Protein AF-A0A844GCR3-F1 (afdb_monomer_lite)

Radius of gyration: 18.28 Å; chains: 1; bounding box: 47×31×51 Å

Sequence (144 aa):
MPITYVEPFASNSKVLGLDILSSPILAAAVRRTEQSGQPEATGAIRLVQENRQQRGIVVYQAVFGRSNSALIEPNQLLGIVSSVFRMDDIPESALAHAERRDIDVCLMDKQGSTGSKRLSGPEGCAHEGWFGRHPHLTSSFQFA

InterPro domains:
  IPR006189 CHASE domain [PF03924] (1-113)
  IPR006189 CHASE domain [PS50839] (1-95)
  IPR006189 CHASE domain [SM01079] (1-122)
  IPR042240 CHASE domain superfamily [G3DSA:3.30.450.350] (1-139)

Foldseek 3Di:
DFDCDDPPCVLCVVRGGPDLCVDVQSVVQVVVQLVPQDKGKGFWDQDPSDPDRFTKIKIKGWDADDVPDPPGHGSHTPDIDMDIGRLAVVCCVVCVPPPDPPDWDWQFDPPDDVPRGTNYTDPPCPPPCNCVVDPDDDDDDDDD

Organism: NCBI:txid2675226

pLDDT: mean 84.33, std 11.2, range [46.97, 97.31]

Secondary structure (DSSP, 8-state):
-B----SSHHHHGGGTT-BGGGSHHHHHHHHHHHHHSS-EE-S-EE-TTSSS--EEEEEEEEEE--TT-SSS-TT-EEEEEEEEEETTHHHHHHHTT-S--S----EE-TTSPTTT-EEESSTTTTSTTSGGGS----------

Structure (mmCIF, N/CA/C/O backbone):
data_AF-A0A844GCR3-F1
#
_entry.id   AF-A0A844GCR3-F1
#
loop_
_atom_site.group_PDB
_atom_site.id
_atom_site.type_symbol
_atom_site.label_atom_id
_atom_site.label_alt_id
_atom_site.label_comp_id
_atom_site.label_asym_id
_atom_site.label_entity_id
_atom_site.label_seq_id
_atom_site.pdbx_PDB_ins_code
_atom_site.Cartn_x
_atom_site.Cartn_y
_atom_site.Cartn_z
_atom_site.occupancy
_atom_site.B_iso_or_equiv
_atom_site.auth_seq_id
_atom_site.auth_comp_id
_atom_site.auth_asym_id
_atom_site.auth_atom_id
_atom_site.pdbx_PDB_model_num
ATOM 1 N N . MET A 1 1 ? -4.800 -8.114 14.379 1.00 91.25 1 MET A N 1
ATOM 2 C CA . MET A 1 1 ? -5.882 -7.318 13.766 1.00 91.25 1 MET A CA 1
ATOM 3 C C . MET A 1 1 ? -6.280 -7.906 12.415 1.00 91.25 1 MET A C 1
ATOM 5 O O . MET A 1 1 ? -5.570 -7.696 11.433 1.00 91.25 1 MET A O 1
ATOM 9 N N . PRO A 1 2 ? -7.378 -8.678 12.365 1.00 95.44 2 PRO A N 1
ATOM 10 C CA . PRO A 1 2 ? -7.835 -9.328 11.142 1.00 95.44 2 PRO A CA 1
ATOM 11 C C . PRO A 1 2 ? -8.485 -8.339 10.170 1.00 95.44 2 PRO A C 1
ATOM 13 O O . PRO A 1 2 ? -9.152 -7.394 10.591 1.00 95.44 2 PRO A O 1
ATOM 16 N N . ILE A 1 3 ? -8.353 -8.600 8.870 1.00 95.19 3 ILE A N 1
ATOM 17 C CA . ILE A 1 3 ? -9.134 -7.901 7.845 1.00 95.19 3 ILE A CA 1
ATOM 18 C C . ILE A 1 3 ? -10.579 -8.410 7.898 1.00 95.19 3 ILE A C 1
ATOM 20 O O . ILE A 1 3 ? -10.835 -9.597 7.690 1.00 95.19 3 ILE A O 1
ATOM 24 N N . THR A 1 4 ? -11.521 -7.511 8.176 1.00 96.50 4 THR A N 1
ATOM 25 C CA . THR A 1 4 ? -12.954 -7.825 8.314 1.00 96.50 4 THR A CA 1
ATOM 26 C C . THR A 1 4 ? -13.793 -7.378 7.118 1.00 96.50 4 THR A C 1
ATOM 28 O O . THR A 1 4 ? -14.904 -7.867 6.937 1.00 96.50 4 THR A O 1
ATOM 31 N N . TYR A 1 5 ? -13.262 -6.481 6.287 1.00 96.56 5 TYR A N 1
ATOM 32 C CA . TYR A 1 5 ? -13.907 -5.962 5.086 1.00 96.56 5 TYR A CA 1
ATOM 33 C C . TYR A 1 5 ? -12.868 -5.775 3.980 1.00 96.56 5 TYR A C 1
ATOM 35 O O . TYR A 1 5 ? -11.722 -5.422 4.260 1.00 96.56 5 TYR A O 1
ATOM 43 N N . VAL A 1 6 ? -13.252 -6.028 2.728 1.00 95.56 6 VAL A N 1
ATOM 44 C CA . VAL A 1 6 ? -12.359 -5.883 1.576 1.00 95.56 6 VAL A CA 1
ATOM 45 C C . VAL A 1 6 ? -13.142 -5.593 0.300 1.00 95.56 6 VAL A C 1
ATOM 47 O O . VAL A 1 6 ? -14.180 -6.203 0.060 1.00 95.56 6 VAL A O 1
ATOM 50 N N . GLU A 1 7 ? -12.597 -4.713 -0.541 1.00 94.88 7 GLU A N 1
ATOM 51 C CA . GLU A 1 7 ? -13.112 -4.422 -1.880 1.00 94.88 7 GLU A CA 1
ATOM 52 C C . GLU A 1 7 ? -11.990 -4.434 -2.941 1.00 94.88 7 GLU A C 1
ATOM 54 O O . GLU A 1 7 ? -10.826 -4.197 -2.603 1.00 94.88 7 GLU A O 1
ATOM 59 N N . PRO A 1 8 ? -12.313 -4.702 -4.222 1.00 93.06 8 PRO A N 1
ATOM 60 C CA . PRO A 1 8 ? -13.527 -5.392 -4.651 1.00 93.06 8 PRO A CA 1
ATOM 61 C C . PRO A 1 8 ? -13.561 -6.824 -4.098 1.00 93.06 8 PRO A C 1
ATOM 63 O O . PRO A 1 8 ? -12.583 -7.573 -4.200 1.00 93.06 8 PRO A O 1
ATOM 66 N N . PHE A 1 9 ? -14.688 -7.220 -3.505 1.00 91.50 9 PHE A N 1
ATOM 67 C CA . PHE A 1 9 ? -14.788 -8.500 -2.789 1.00 91.50 9 PHE A CA 1
ATOM 68 C C . PHE A 1 9 ? -14.414 -9.719 -3.656 1.00 91.50 9 PHE A C 1
ATOM 70 O O . PHE A 1 9 ? -13.706 -10.621 -3.203 1.00 91.50 9 PHE A O 1
ATOM 77 N N . ALA A 1 10 ? -14.844 -9.735 -4.923 1.00 91.69 10 ALA A N 1
ATOM 78 C CA . ALA A 1 10 ? -14.687 -10.883 -5.818 1.00 91.69 10 ALA A CA 1
ATOM 79 C C . ALA A 1 10 ? -13.222 -11.301 -6.036 1.00 91.69 10 ALA A C 1
ATOM 81 O O . ALA A 1 10 ? -12.923 -12.496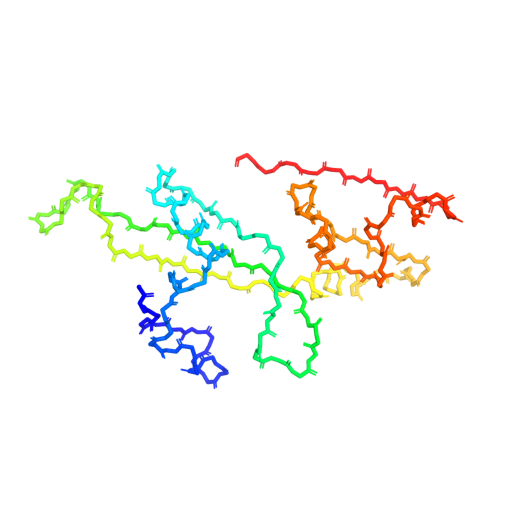 -6.027 1.00 91.69 10 ALA A O 1
ATOM 82 N N . SER A 1 11 ? -12.302 -10.344 -6.197 1.00 87.56 11 SER A N 1
ATOM 83 C CA . SER A 1 11 ? -10.878 -10.646 -6.402 1.00 87.56 11 SER A CA 1
ATOM 84 C C . SER A 1 11 ? -10.109 -10.795 -5.091 1.00 87.56 11 SER A C 1
ATOM 86 O O . SER A 1 11 ? -9.094 -11.490 -5.057 1.00 87.56 11 SER A O 1
ATOM 88 N N . ASN A 1 12 ? -10.594 -10.173 -4.010 1.00 89.31 12 ASN A N 1
ATOM 89 C CA . ASN A 1 12 ? -9.800 -9.972 -2.799 1.00 89.31 12 ASN A CA 1
ATOM 90 C C . ASN A 1 12 ? -10.295 -10.767 -1.581 1.00 89.31 12 ASN A C 1
ATOM 92 O O . ASN A 1 12 ? -9.628 -10.758 -0.552 1.00 89.31 12 ASN A O 1
ATOM 96 N N . SER A 1 13 ? -11.401 -11.510 -1.677 1.00 91.94 13 SER A N 1
ATOM 97 C CA . SER A 1 13 ? -12.007 -12.270 -0.562 1.00 91.94 13 SER A CA 1
ATOM 98 C C . SER A 1 13 ? -11.034 -13.152 0.239 1.00 91.94 13 SER A C 1
ATOM 100 O O . SER A 1 13 ? -11.221 -13.340 1.439 1.00 91.94 13 SER A O 1
ATOM 102 N N . LYS A 1 14 ? -9.952 -13.638 -0.384 1.00 89.88 14 LYS A N 1
ATOM 103 C CA . LYS A 1 14 ? -8.908 -14.456 0.261 1.00 89.88 14 LYS A CA 1
ATOM 104 C C . LYS A 1 14 ? -8.145 -13.750 1.388 1.00 89.88 14 LYS A C 1
ATOM 106 O O . LYS A 1 14 ? -7.460 -14.434 2.142 1.00 89.88 14 LYS A O 1
ATOM 111 N N . VAL A 1 15 ? -8.198 -12.419 1.488 1.00 89.88 15 VAL A N 1
ATOM 112 C CA . VAL A 1 15 ? -7.523 -11.690 2.580 1.00 89.88 15 VAL A CA 1
ATOM 113 C C . VAL A 1 15 ? -8.350 -11.632 3.862 1.00 89.88 15 VAL A C 1
ATOM 115 O O . VAL A 1 15 ? -7.824 -11.224 4.893 1.00 89.88 15 VAL A O 1
ATOM 118 N N . LEU A 1 16 ? -9.634 -12.001 3.827 1.00 94.06 16 LEU A N 1
ATOM 119 C CA . LEU A 1 16 ? -10.484 -11.931 5.013 1.00 94.06 16 LEU A CA 1
ATOM 120 C C . LEU A 1 16 ? -9.953 -12.836 6.127 1.00 94.06 16 LEU A C 1
ATOM 122 O O . LEU A 1 16 ? -9.548 -13.973 5.892 1.00 94.06 16 LEU A O 1
ATOM 126 N N . GLY A 1 17 ? -9.938 -12.306 7.348 1.00 93.69 17 GLY A N 1
ATOM 127 C CA . GLY A 1 17 ? -9.374 -12.980 8.516 1.00 93.69 17 GLY A CA 1
ATOM 128 C C . GLY A 1 17 ? -7.844 -12.960 8.592 1.00 93.69 17 GLY A C 1
ATOM 129 O O . GLY A 1 17 ? -7.304 -13.311 9.640 1.00 93.69 17 GLY A O 1
ATOM 130 N N . LEU A 1 18 ? -7.133 -12.510 7.549 1.00 91.88 18 LEU A N 1
ATOM 131 C CA . LEU A 1 18 ? -5.683 -12.332 7.612 1.00 91.88 18 LEU A CA 1
ATOM 132 C C . LEU A 1 18 ? -5.341 -11.263 8.650 1.00 91.88 18 LEU A C 1
ATOM 134 O O . LEU A 1 18 ? -5.825 -10.133 8.575 1.00 91.88 18 LEU A O 1
ATOM 138 N N . ASP A 1 19 ? -4.479 -11.613 9.602 1.00 94.12 19 ASP A N 1
ATOM 139 C CA . ASP A 1 19 ? -3.987 -10.670 10.598 1.00 94.12 19 ASP A CA 1
ATOM 140 C C . ASP A 1 19 ? -2.840 -9.823 10.031 1.00 94.12 19 ASP A C 1
ATOM 142 O O . ASP A 1 19 ? -1.729 -10.323 9.830 1.00 94.12 19 ASP A O 1
ATOM 146 N N . ILE A 1 20 ? -3.077 -8.524 9.826 1.00 92.94 20 ILE A N 1
ATOM 147 C CA . ILE A 1 20 ? -2.054 -7.613 9.291 1.00 92.94 20 ILE A CA 1
ATOM 148 C C . ILE A 1 20 ? -0.906 -7.344 10.273 1.00 92.94 20 ILE A C 1
ATOM 150 O O . ILE A 1 20 ? 0.185 -6.972 9.847 1.00 92.94 20 ILE A O 1
ATOM 154 N N . LEU A 1 21 ? -1.102 -7.576 11.573 1.00 95.25 21 LEU A N 1
ATOM 155 C CA . LEU A 1 21 ? -0.057 -7.415 12.587 1.00 95.25 21 LEU A CA 1
ATOM 156 C C . LEU A 1 21 ? 0.927 -8.592 12.615 1.00 95.25 21 LEU A C 1
ATOM 158 O O . LEU A 1 21 ? 1.999 -8.470 13.203 1.00 95.25 21 LEU A O 1
ATOM 162 N N . SER A 1 22 ? 0.599 -9.709 11.957 1.00 94.00 22 SER A N 1
ATOM 163 C CA . SER A 1 22 ? 1.504 -10.864 11.840 1.00 94.00 22 SER A CA 1
ATOM 164 C C . SER A 1 22 ? 2.727 -10.582 10.958 1.00 94.00 22 SER A C 1
ATOM 166 O O . SER A 1 22 ? 3.753 -11.249 11.075 1.00 94.00 22 SER A O 1
ATOM 168 N N . SER A 1 23 ? 2.637 -9.573 10.086 1.00 91.69 23 SER A N 1
ATOM 169 C CA . SER A 1 23 ? 3.720 -9.151 9.204 1.00 91.69 23 SER A CA 1
ATOM 170 C C . SER A 1 23 ? 4.461 -7.955 9.805 1.00 91.69 23 SER A C 1
ATOM 172 O O . SER A 1 23 ? 3.855 -6.891 9.956 1.00 91.69 23 SER A O 1
ATOM 174 N N . PRO A 1 24 ? 5.775 -8.052 10.092 1.00 92.62 24 PRO A N 1
ATOM 175 C CA . PRO A 1 24 ? 6.522 -6.963 10.723 1.00 92.62 24 PRO A CA 1
ATOM 176 C C . PRO A 1 24 ? 6.479 -5.640 9.946 1.00 92.62 24 PRO A C 1
ATOM 178 O O . PRO A 1 24 ? 6.384 -4.574 10.555 1.00 92.62 24 PRO A O 1
ATOM 181 N N . ILE A 1 25 ? 6.517 -5.701 8.609 1.00 90.44 25 ILE A N 1
ATOM 182 C CA . ILE A 1 25 ? 6.486 -4.510 7.747 1.00 90.44 25 ILE A CA 1
ATOM 183 C C . ILE A 1 25 ? 5.117 -3.821 7.761 1.00 90.44 25 ILE A C 1
ATOM 185 O O . ILE A 1 25 ? 5.056 -2.593 7.805 1.00 90.44 25 ILE A O 1
ATOM 189 N N . LEU A 1 26 ? 4.025 -4.593 7.786 1.00 93.38 26 LEU A N 1
ATOM 190 C CA . LEU A 1 26 ? 2.669 -4.046 7.873 1.00 93.38 26 LEU A CA 1
ATOM 191 C C . LEU A 1 26 ? 2.406 -3.504 9.283 1.00 93.38 26 LEU A C 1
ATOM 193 O O . LEU A 1 26 ? 1.964 -2.369 9.432 1.00 93.38 26 LEU A O 1
ATOM 197 N N . ALA A 1 27 ? 2.777 -4.267 10.316 1.00 95.81 27 ALA A N 1
ATOM 198 C CA . ALA A 1 27 ? 2.651 -3.864 11.712 1.00 95.81 27 ALA A CA 1
ATOM 199 C C . ALA A 1 27 ? 3.409 -2.562 12.018 1.00 95.81 27 ALA A C 1
ATOM 201 O O . ALA A 1 27 ? 2.947 -1.753 12.818 1.00 95.81 27 ALA A O 1
ATOM 202 N N . ALA A 1 28 ? 4.566 -2.335 11.386 1.00 94.75 28 ALA A N 1
ATOM 203 C CA . ALA A 1 28 ? 5.309 -1.088 11.540 1.00 94.75 28 ALA A CA 1
ATOM 204 C C . ALA A 1 28 ? 4.547 0.125 10.988 1.00 94.75 28 ALA A C 1
ATOM 206 O O . ALA A 1 28 ? 4.529 1.159 11.648 1.00 94.75 28 ALA A O 1
ATOM 207 N N . ALA A 1 29 ? 3.913 0.004 9.818 1.00 94.81 29 ALA A N 1
ATOM 208 C CA . ALA A 1 29 ? 3.096 1.079 9.252 1.00 94.81 29 ALA A CA 1
ATOM 209 C C . ALA A 1 29 ? 1.822 1.320 10.079 1.00 94.81 29 ALA A C 1
ATOM 211 O O . ALA A 1 29 ? 1.512 2.468 10.383 1.00 94.81 29 ALA A O 1
ATOM 212 N N . VAL A 1 30 ? 1.155 0.250 10.531 1.00 96.88 30 VAL A N 1
ATOM 213 C CA . VAL A 1 30 ? -0.013 0.338 11.426 1.00 96.88 30 VAL A CA 1
ATOM 214 C C . VAL A 1 30 ? 0.329 1.095 12.712 1.00 96.88 30 VAL A C 1
ATOM 216 O O . VAL A 1 30 ? -0.348 2.060 13.047 1.00 96.88 30 VAL A O 1
ATOM 219 N N . ARG A 1 31 ? 1.428 0.736 13.389 1.00 96.81 31 ARG A N 1
ATOM 220 C CA . ARG A 1 31 ? 1.852 1.446 14.608 1.00 96.81 31 ARG A CA 1
ATOM 221 C C . ARG A 1 31 ? 2.132 2.925 14.363 1.00 96.81 31 ARG A C 1
ATOM 223 O O . ARG A 1 31 ? 1.818 3.740 15.222 1.00 96.81 31 ARG A O 1
ATOM 230 N N . ARG A 1 32 ? 2.731 3.281 13.220 1.00 96.31 32 ARG A N 1
ATOM 231 C CA . ARG A 1 32 ? 2.980 4.691 12.899 1.00 96.31 32 ARG A CA 1
ATOM 232 C C . ARG A 1 32 ? 1.674 5.457 12.725 1.00 96.31 32 ARG A C 1
ATOM 234 O O . ARG A 1 32 ? 1.554 6.521 13.315 1.00 96.31 32 ARG A O 1
ATOM 241 N N . THR A 1 33 ? 0.686 4.904 12.014 1.00 96.81 33 THR A N 1
ATOM 242 C CA . THR A 1 33 ? -0.593 5.608 11.808 1.00 96.81 33 THR A CA 1
ATOM 243 C C . THR A 1 33 ? -1.415 5.679 13.093 1.00 96.81 33 THR A C 1
ATOM 245 O O . THR A 1 33 ? -2.055 6.691 13.354 1.00 96.81 33 THR A O 1
ATOM 248 N N . GLU A 1 34 ? -1.332 4.665 13.962 1.00 95.69 34 GLU A N 1
ATOM 249 C CA . GLU A 1 34 ? -1.932 4.714 15.302 1.00 95.69 34 GLU A CA 1
ATOM 250 C C . GLU A 1 34 ? -1.313 5.815 16.179 1.00 95.69 34 GLU A C 1
ATOM 252 O O . GLU A 1 34 ? -2.015 6.444 16.965 1.00 95.69 34 GLU A O 1
ATOM 257 N N . GLN A 1 35 ? -0.007 6.065 16.046 1.00 95.38 35 GLN A N 1
ATOM 258 C CA . GLN A 1 35 ? 0.699 7.098 16.811 1.00 95.38 35 GLN A CA 1
ATOM 259 C C . GLN A 1 35 ? 0.505 8.504 16.233 1.00 95.38 35 GLN A C 1
ATOM 261 O O . GLN A 1 35 ? 0.353 9.459 16.992 1.00 95.38 35 GLN A O 1
ATOM 266 N N . SER A 1 36 ? 0.549 8.645 14.906 1.00 94.25 36 SER A N 1
ATOM 267 C CA . SER A 1 36 ? 0.502 9.944 14.226 1.00 94.25 36 SER A CA 1
ATOM 268 C C . SER A 1 36 ? -0.919 10.413 13.912 1.00 94.25 36 SER A C 1
ATOM 270 O O . SER A 1 36 ? -1.152 11.609 13.745 1.00 94.25 36 SER A O 1
ATOM 272 N N . GLY A 1 37 ? -1.867 9.482 13.785 1.00 93.31 37 GLY A N 1
ATOM 273 C CA . GLY A 1 37 ? -3.198 9.739 13.241 1.00 93.31 37 GLY A CA 1
ATOM 274 C C . GLY A 1 37 ? -3.212 10.069 11.744 1.00 93.31 37 GLY A C 1
ATOM 275 O O . GLY A 1 37 ? -4.275 10.390 11.217 1.00 93.31 37 GLY A O 1
ATOM 276 N N . GLN A 1 38 ? -2.069 9.992 11.055 1.00 94.38 38 GLN A N 1
ATOM 277 C CA . GLN A 1 38 ? -1.919 10.320 9.633 1.00 94.38 38 GLN A CA 1
ATOM 278 C C . GLN A 1 38 ? -1.811 9.056 8.766 1.00 94.38 38 GLN A C 1
ATOM 280 O O . GLN A 1 38 ? -1.494 7.983 9.297 1.00 94.38 38 GLN A O 1
ATOM 285 N N . PRO A 1 39 ? -2.039 9.150 7.442 1.00 95.44 39 PRO A N 1
ATOM 286 C CA . PRO A 1 39 ? -1.807 8.035 6.536 1.00 95.44 39 PRO A CA 1
ATOM 287 C C . PRO A 1 39 ? -0.330 7.628 6.519 1.00 95.44 39 PRO A C 1
ATOM 289 O O . PRO A 1 39 ? 0.554 8.466 6.359 1.00 95.44 39 PRO A O 1
ATOM 292 N N . GLU A 1 40 ? -0.055 6.331 6.619 1.00 94.88 40 GLU A N 1
ATOM 293 C CA . GLU A 1 40 ? 1.303 5.784 6.651 1.00 94.88 40 GLU A CA 1
ATOM 294 C C . GLU A 1 40 ? 1.479 4.682 5.612 1.00 94.88 40 GLU A C 1
ATOM 296 O O . GLU A 1 40 ? 0.765 3.677 5.611 1.00 94.88 40 GLU A O 1
ATOM 301 N N . ALA A 1 41 ? 2.468 4.852 4.736 1.00 93.00 41 ALA A N 1
ATOM 302 C CA . ALA A 1 41 ? 2.832 3.853 3.742 1.00 93.00 41 ALA A CA 1
ATOM 303 C C . ALA A 1 41 ? 3.810 2.815 4.311 1.00 93.00 41 ALA A C 1
ATOM 305 O O . ALA A 1 41 ? 4.673 3.111 5.143 1.00 93.00 41 ALA A O 1
ATOM 306 N N . THR A 1 42 ? 3.720 1.580 3.828 1.00 92.25 42 THR A N 1
ATOM 307 C CA . THR A 1 42 ? 4.768 0.573 4.014 1.00 92.25 42 THR A CA 1
ATOM 308 C C . THR A 1 42 ? 5.958 0.852 3.094 1.00 92.25 42 THR A C 1
ATOM 310 O O . THR A 1 42 ? 5.824 1.522 2.073 1.00 92.25 42 THR A O 1
ATOM 313 N N . GLY A 1 43 ? 7.106 0.235 3.386 1.00 88.62 43 GLY A N 1
ATOM 314 C CA . GLY A 1 43 ? 8.116 0.013 2.346 1.00 88.62 43 GLY A CA 1
ATOM 315 C C . GLY A 1 43 ? 7.601 -0.946 1.262 1.00 88.62 43 GLY A C 1
ATOM 316 O O . GLY A 1 43 ? 6.493 -1.486 1.370 1.00 88.62 43 GLY A O 1
ATOM 317 N N . ALA A 1 44 ? 8.418 -1.197 0.236 1.00 88.88 44 ALA A N 1
ATOM 318 C CA . ALA A 1 44 ? 8.068 -2.125 -0.838 1.00 88.88 44 ALA A CA 1
ATOM 319 C C . ALA A 1 44 ? 7.762 -3.530 -0.292 1.00 88.88 44 ALA A C 1
ATOM 321 O O . ALA A 1 44 ? 8.600 -4.152 0.368 1.00 88.88 44 ALA A O 1
ATOM 322 N N . ILE A 1 45 ? 6.578 -4.047 -0.613 1.00 87.56 45 ILE A N 1
ATOM 323 C CA . ILE A 1 45 ? 6.165 -5.420 -0.326 1.00 87.56 45 ILE A CA 1
ATOM 324 C C . ILE A 1 45 ? 5.992 -6.207 -1.619 1.00 87.56 45 ILE A C 1
ATOM 326 O O . ILE A 1 45 ? 5.710 -5.657 -2.684 1.00 87.56 45 ILE A O 1
ATOM 330 N N . ARG A 1 46 ? 6.127 -7.529 -1.515 1.00 81.25 46 ARG A N 1
ATOM 331 C CA . ARG A 1 46 ? 5.733 -8.438 -2.587 1.00 81.25 46 ARG A CA 1
ATOM 332 C C . ARG A 1 46 ? 4.266 -8.806 -2.412 1.00 81.25 46 ARG A C 1
ATOM 334 O O . ARG A 1 46 ? 3.895 -9.351 -1.372 1.00 81.25 46 ARG A O 1
ATOM 341 N N . LEU A 1 47 ? 3.450 -8.542 -3.426 1.00 74.94 47 LEU A N 1
ATOM 342 C CA . LEU A 1 47 ? 2.044 -8.933 -3.416 1.00 74.94 47 LEU A CA 1
ATOM 343 C C . LEU A 1 47 ? 1.946 -10.427 -3.751 1.00 74.94 47 LEU A C 1
ATOM 345 O O . LEU A 1 47 ? 2.367 -10.869 -4.813 1.00 74.94 47 LEU A O 1
ATOM 349 N N . VAL A 1 48 ? 1.446 -11.229 -2.808 1.00 59.84 48 VAL A N 1
ATOM 350 C CA . VAL A 1 48 ? 1.425 -12.705 -2.916 1.00 59.84 48 VAL A CA 1
ATOM 351 C C . VAL A 1 48 ? 0.242 -13.208 -3.759 1.00 59.84 48 VAL A C 1
ATOM 353 O O . VAL A 1 48 ? 0.169 -14.386 -4.087 1.00 59.84 48 VAL A O 1
ATOM 356 N N . GLN A 1 49 ? -0.701 -12.325 -4.101 1.00 55.22 49 GLN A N 1
ATOM 357 C CA . GLN A 1 49 ? -1.984 -12.692 -4.707 1.00 55.22 49 GLN A CA 1
ATOM 358 C C . GLN A 1 49 ? -1.998 -12.653 -6.240 1.00 55.22 49 GLN A C 1
ATOM 360 O O . GLN A 1 49 ? -3.004 -13.031 -6.834 1.00 55.22 49 GLN A O 1
ATOM 365 N N . GLU A 1 50 ? -0.898 -12.259 -6.887 1.00 53.00 50 GLU A N 1
ATOM 366 C CA . GLU A 1 50 ? -0.842 -12.109 -8.342 1.00 53.00 50 GLU A CA 1
ATOM 367 C C . GLU A 1 50 ? 0.254 -12.962 -8.990 1.00 53.00 50 GLU A C 1
ATOM 369 O O . GLU A 1 50 ? 1.340 -13.151 -8.446 1.00 53.00 50 GLU A O 1
ATOM 374 N N . ASN A 1 51 ? -0.027 -13.467 -10.195 1.00 49.59 51 ASN A N 1
ATOM 375 C CA . ASN A 1 51 ? 0.851 -14.358 -10.969 1.00 49.59 51 ASN A CA 1
ATOM 376 C C . ASN A 1 51 ? 2.149 -13.686 -11.470 1.00 49.59 51 ASN A C 1
ATOM 378 O O . ASN A 1 51 ? 2.955 -14.323 -12.147 1.00 49.59 51 ASN A O 1
ATOM 382 N N . ARG A 1 52 ? 2.365 -12.404 -11.157 1.00 55.09 52 ARG A N 1
ATOM 383 C CA . ARG A 1 52 ? 3.587 -11.654 -11.463 1.00 55.09 52 ARG A CA 1
ATOM 384 C C . ARG A 1 52 ? 4.232 -11.191 -10.161 1.00 55.09 52 ARG A C 1
ATOM 386 O O . ARG A 1 52 ? 3.545 -10.865 -9.203 1.00 55.09 52 ARG A O 1
ATOM 393 N N . GLN A 1 53 ? 5.561 -11.128 -10.147 1.00 59.66 53 GLN A N 1
ATOM 394 C CA . GLN A 1 53 ? 6.379 -10.582 -9.055 1.00 59.66 53 GLN A CA 1
ATOM 395 C C . GLN A 1 53 ? 6.215 -9.051 -8.955 1.00 59.66 53 GLN A C 1
ATOM 397 O O . GLN A 1 53 ? 7.183 -8.307 -9.105 1.00 59.66 53 GLN A O 1
ATOM 402 N N . GLN A 1 54 ? 4.985 -8.576 -8.757 1.00 69.88 54 GLN A N 1
ATOM 403 C CA . GLN A 1 54 ? 4.679 -7.156 -8.662 1.00 69.88 54 GLN A CA 1
ATOM 404 C C . GLN A 1 54 ? 5.002 -6.632 -7.270 1.00 69.88 54 GLN A C 1
ATOM 406 O O . GLN A 1 54 ? 4.701 -7.254 -6.238 1.00 69.88 54 GLN A O 1
ATOM 411 N N . ARG A 1 55 ? 5.636 -5.462 -7.258 1.00 85.31 55 ARG A N 1
ATOM 412 C CA . ARG A 1 55 ? 5.919 -4.723 -6.033 1.00 85.31 55 ARG A CA 1
ATOM 413 C C . ARG A 1 55 ? 4.729 -3.836 -5.719 1.00 85.31 55 ARG A C 1
ATOM 415 O O . ARG A 1 55 ? 4.164 -3.183 -6.596 1.00 85.31 55 ARG A O 1
ATOM 422 N N . GLY A 1 56 ? 4.358 -3.818 -4.451 1.00 89.44 56 GLY A N 1
ATOM 423 C CA . GLY A 1 56 ? 3.296 -2.968 -3.952 1.00 89.44 56 GLY A CA 1
ATOM 424 C C . GLY A 1 56 ? 3.724 -2.191 -2.725 1.00 89.44 56 GLY A C 1
ATOM 425 O O . GLY A 1 56 ? 4.746 -2.486 -2.103 1.00 89.44 56 GLY A O 1
ATOM 426 N N . ILE A 1 57 ? 2.897 -1.224 -2.362 1.00 92.06 57 ILE A N 1
ATOM 427 C CA . ILE A 1 57 ? 2.885 -0.631 -1.027 1.00 92.06 57 ILE A CA 1
ATOM 428 C C . ILE A 1 57 ? 1.469 -0.722 -0.475 1.00 92.06 57 ILE A C 1
ATOM 430 O O . ILE A 1 57 ? 0.499 -0.810 -1.232 1.00 92.06 57 ILE A O 1
ATOM 434 N N . VAL A 1 58 ? 1.346 -0.681 0.845 1.00 93.38 58 VAL A N 1
ATOM 435 C CA . VAL A 1 58 ? 0.055 -0.509 1.509 1.00 93.38 58 VAL A CA 1
ATOM 436 C C . VAL A 1 58 ? 0.086 0.808 2.256 1.00 93.38 58 VAL A C 1
ATOM 438 O O . VAL A 1 58 ? 1.035 1.068 2.993 1.00 93.38 58 VAL A O 1
ATOM 441 N N . VAL A 1 59 ? -0.940 1.627 2.065 1.00 95.62 59 VAL A N 1
ATOM 442 C CA . VAL A 1 59 ? -1.167 2.826 2.874 1.00 95.62 59 VAL A CA 1
ATOM 443 C C . VAL A 1 59 ? -2.211 2.490 3.925 1.00 95.62 59 VAL A C 1
ATOM 445 O O . VAL A 1 59 ? -3.266 1.957 3.581 1.00 95.62 59 VAL A O 1
ATOM 448 N N . TYR A 1 60 ? -1.908 2.781 5.186 1.00 96.81 60 TYR A N 1
ATOM 449 C CA . TYR A 1 60 ? -2.787 2.570 6.331 1.00 96.81 60 TYR A CA 1
ATOM 450 C C . TYR A 1 60 ? -3.203 3.900 6.948 1.00 96.81 60 TYR A C 1
ATOM 452 O O . TYR A 1 60 ? -2.375 4.790 7.107 1.00 96.81 60 TYR A O 1
ATOM 460 N N . GLN A 1 61 ? -4.468 4.001 7.345 1.00 97.31 61 GLN A N 1
ATOM 461 C CA . GLN A 1 61 ? -5.006 5.122 8.109 1.00 97.31 61 GLN A CA 1
ATOM 462 C C . GLN A 1 61 ? -5.732 4.590 9.343 1.00 97.31 61 GLN A C 1
ATOM 464 O O . GLN A 1 61 ? -6.702 3.835 9.221 1.00 97.31 61 GLN A O 1
ATOM 469 N N . ALA A 1 62 ? -5.294 5.018 10.525 1.00 96.88 62 ALA A N 1
ATOM 470 C CA . ALA A 1 62 ? -6.006 4.777 11.767 1.00 96.88 62 ALA A CA 1
ATOM 471 C C . ALA A 1 62 ? -7.254 5.654 11.872 1.00 96.88 62 ALA A C 1
ATOM 473 O O . ALA A 1 62 ? -7.219 6.856 11.604 1.00 96.88 62 ALA A O 1
ATOM 474 N N . VAL A 1 63 ? -8.372 5.039 12.250 1.00 95.25 63 VAL A N 1
ATOM 475 C CA . VAL A 1 63 ? -9.659 5.714 12.421 1.00 95.25 63 VAL A CA 1
ATOM 476 C C . VAL A 1 63 ? -9.979 5.762 13.903 1.00 95.25 63 VAL A C 1
ATOM 478 O O . VAL A 1 63 ? -10.058 4.723 14.557 1.00 95.25 63 VAL A O 1
ATOM 481 N N . PHE A 1 64 ? -10.188 6.967 14.424 1.00 93.88 64 PHE A N 1
ATOM 482 C CA . PHE A 1 64 ? -10.441 7.202 15.841 1.00 93.88 64 PHE A CA 1
ATOM 483 C C . PHE A 1 64 ? -11.856 7.715 16.106 1.00 93.88 64 PHE A C 1
ATOM 485 O O . PHE A 1 64 ? -12.487 8.351 15.256 1.00 93.88 64 PHE A O 1
ATOM 492 N N . GLY A 1 65 ? -12.334 7.457 17.321 1.00 90.00 65 GLY A N 1
ATOM 493 C CA . GLY A 1 65 ? -13.561 8.013 17.866 1.00 90.00 65 GLY A CA 1
ATOM 494 C C . GLY A 1 65 ? -13.556 9.535 17.845 1.00 90.00 65 GLY A C 1
ATOM 495 O O . GLY A 1 65 ? -12.575 10.180 18.222 1.00 90.00 65 GLY A O 1
ATOM 496 N N . ARG A 1 66 ? -14.670 10.121 17.401 1.00 83.50 66 ARG A N 1
ATOM 497 C CA . ARG A 1 66 ? -14.858 11.574 17.406 1.00 83.50 66 ARG A CA 1
ATOM 498 C C . ARG A 1 66 ? -15.406 12.019 18.755 1.00 83.50 66 ARG A C 1
ATOM 500 O O . ARG A 1 66 ? -16.270 11.358 19.322 1.00 83.50 66 ARG A O 1
ATOM 507 N N . SER A 1 67 ? -14.974 13.195 19.207 1.00 72.69 67 SER A N 1
ATOM 508 C CA . SER A 1 67 ? -15.319 13.730 20.532 1.00 72.69 67 SER A CA 1
ATOM 509 C C . SER A 1 67 ? -16.817 13.959 20.780 1.00 72.69 67 SER A C 1
ATOM 511 O O . SER A 1 67 ? -17.218 14.165 21.918 1.00 72.69 67 SER A O 1
ATOM 513 N N . ASN A 1 68 ? -17.641 13.963 19.736 1.00 80.00 68 ASN A N 1
ATOM 514 C CA . ASN A 1 68 ? -19.084 14.181 19.792 1.00 80.00 68 ASN A CA 1
ATOM 515 C C . ASN A 1 68 ? -19.910 12.880 19.788 1.00 80.00 68 ASN A C 1
ATOM 517 O O . ASN A 1 68 ? -21.131 12.940 19.647 1.00 80.00 68 ASN A O 1
ATOM 521 N N . SER A 1 69 ? -19.276 11.713 19.921 1.00 74.38 69 SER A N 1
ATOM 522 C CA . SER A 1 69 ? -19.988 10.449 20.107 1.00 74.38 69 SER A CA 1
ATOM 523 C C . SER A 1 69 ? -20.302 10.223 21.585 1.00 74.38 69 SER A C 1
ATOM 525 O O . SER A 1 69 ? -19.406 10.246 22.417 1.00 74.38 69 SER A O 1
ATOM 527 N N . ALA A 1 70 ? -21.566 9.949 21.913 1.00 77.50 70 ALA A N 1
ATOM 528 C CA . ALA A 1 70 ? -21.969 9.599 23.279 1.00 77.50 70 ALA A CA 1
ATOM 529 C C . ALA A 1 70 ? -21.549 8.173 23.694 1.00 77.50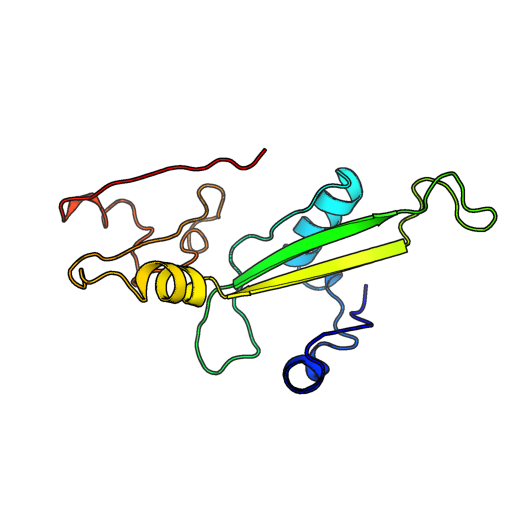 70 ALA A C 1
ATOM 531 O O . ALA A 1 70 ? -21.642 7.828 24.866 1.00 77.50 70 ALA A O 1
ATOM 532 N N . LEU A 1 71 ? -21.139 7.336 22.732 1.00 82.06 71 LEU A N 1
ATOM 533 C CA . LEU A 1 71 ? -20.848 5.909 22.935 1.00 82.06 71 LEU A CA 1
ATOM 534 C C . LEU A 1 71 ? -19.386 5.536 22.667 1.00 82.06 71 LEU A C 1
ATOM 536 O O . LEU A 1 71 ? -19.009 4.386 22.870 1.00 82.06 71 LEU A O 1
ATOM 540 N N . ILE A 1 72 ? -18.589 6.463 22.135 1.00 80.56 72 ILE A N 1
ATOM 541 C CA . ILE A 1 72 ? -17.215 6.200 21.706 1.00 80.56 72 ILE A CA 1
ATOM 542 C C . ILE A 1 72 ? -16.324 7.257 22.333 1.00 80.56 72 ILE A C 1
ATOM 544 O O . ILE A 1 72 ? -16.544 8.449 22.114 1.00 80.56 72 ILE A O 1
ATOM 548 N N . GLU A 1 73 ? -15.301 6.811 23.054 1.00 82.75 73 GLU A N 1
ATOM 549 C CA . GLU A 1 73 ? -14.356 7.722 23.684 1.00 82.75 73 GLU A CA 1
ATOM 550 C C . GLU A 1 73 ? -13.557 8.498 22.618 1.00 82.75 73 GLU A C 1
ATOM 552 O O . GLU A 1 73 ? -13.145 7.926 21.595 1.00 82.75 73 GLU A O 1
ATOM 557 N N . PRO A 1 74 ? -13.302 9.802 22.827 1.00 81.25 74 PRO A N 1
ATOM 558 C CA . PRO A 1 74 ? -12.392 10.555 21.976 1.00 81.25 74 PRO A CA 1
ATOM 559 C C . PRO A 1 74 ? -11.030 9.850 21.905 1.00 81.25 74 PRO A C 1
ATOM 561 O O . PRO A 1 74 ? -10.508 9.394 22.920 1.00 81.25 74 PRO A O 1
ATOM 564 N N . ASN A 1 75 ? -10.440 9.769 20.710 1.00 85.38 75 ASN A N 1
ATOM 565 C CA . ASN A 1 75 ? -9.154 9.097 20.459 1.00 85.38 75 ASN A CA 1
ATOM 566 C C . ASN A 1 75 ? -9.147 7.572 20.693 1.00 85.38 75 ASN A C 1
ATOM 568 O O . ASN A 1 75 ? -8.086 6.951 20.637 1.00 85.38 75 ASN A O 1
ATOM 572 N N . GLN A 1 76 ? -10.303 6.934 20.900 1.00 91.19 76 GLN A N 1
ATOM 573 C CA . GLN A 1 76 ? -10.394 5.475 20.869 1.00 91.19 76 GLN A CA 1
ATOM 574 C C . GLN A 1 76 ? -10.160 4.967 19.444 1.00 91.19 76 GLN A C 1
ATOM 576 O O . GLN A 1 76 ? -10.856 5.389 18.521 1.00 91.19 76 GLN A O 1
ATOM 581 N N . LEU A 1 77 ? -9.214 4.045 19.251 1.00 93.38 77 LEU A N 1
ATOM 582 C CA . LEU A 1 77 ? -9.007 3.394 17.956 1.00 93.38 77 LEU A CA 1
ATOM 583 C C . LEU A 1 77 ? -10.235 2.545 17.595 1.00 93.38 77 LEU A C 1
ATOM 585 O O . LEU A 1 77 ? -10.582 1.609 18.315 1.00 93.38 77 LEU A O 1
ATOM 589 N N . LEU A 1 78 ? -10.879 2.865 16.474 1.00 94.06 78 LEU A N 1
ATOM 590 C CA . LEU A 1 78 ? -12.031 2.127 15.940 1.00 94.06 78 LEU A CA 1
ATOM 591 C C . LEU A 1 78 ? -11.610 1.039 14.960 1.00 94.06 78 LEU A C 1
ATOM 593 O O . LEU A 1 78 ? -12.287 0.023 14.824 1.00 94.06 78 LEU A O 1
A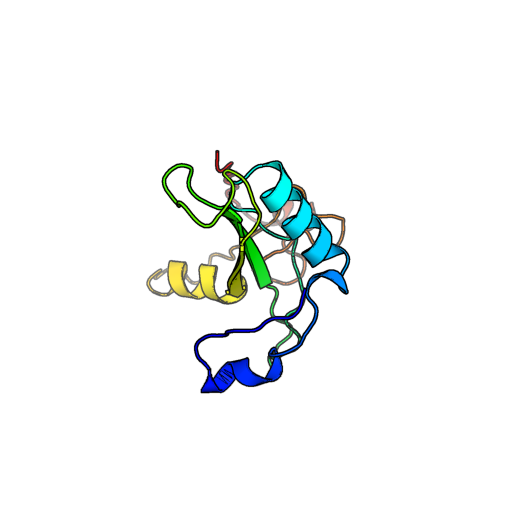TOM 597 N N . GLY A 1 79 ? -10.498 1.260 14.268 1.00 95.06 79 GLY A N 1
ATOM 598 C CA . GLY A 1 79 ? -9.952 0.325 13.303 1.00 95.06 79 GLY A CA 1
ATOM 599 C C . GLY A 1 79 ? -8.976 1.004 12.358 1.00 95.06 79 GLY A C 1
ATOM 600 O O . GLY A 1 79 ? -8.633 2.176 12.519 1.00 95.06 79 GLY A O 1
ATOM 601 N N . ILE A 1 80 ? -8.553 0.248 11.352 1.00 96.81 80 ILE A N 1
ATOM 602 C CA . ILE A 1 80 ? -7.634 0.704 10.316 1.00 96.81 80 ILE A CA 1
ATOM 603 C C . ILE A 1 80 ? -8.301 0.544 8.953 1.00 96.81 80 ILE A C 1
ATOM 605 O O . ILE A 1 80 ? -8.863 -0.509 8.649 1.00 96.81 80 ILE A O 1
ATOM 609 N N . VAL A 1 81 ? -8.181 1.571 8.118 1.00 96.81 81 VAL A N 1
ATOM 610 C CA . VAL A 1 81 ? -8.492 1.504 6.686 1.00 96.81 81 VAL A CA 1
ATOM 611 C C . VAL A 1 81 ? -7.185 1.357 5.920 1.00 96.81 81 VAL A C 1
ATOM 613 O O . VAL A 1 81 ? -6.174 1.953 6.296 1.00 96.81 81 VAL A O 1
ATOM 616 N N . SER A 1 82 ? -7.185 0.556 4.856 1.00 95.25 82 SER A N 1
ATOM 617 C CA . SER A 1 82 ? -6.001 0.359 4.029 1.00 95.25 82 SER A CA 1
ATOM 618 C C . SER A 1 82 ? -6.300 0.415 2.538 1.00 95.25 82 SER A C 1
ATOM 620 O O . SER A 1 82 ? -7.424 0.191 2.089 1.00 95.25 82 SER A O 1
ATOM 622 N N . SER A 1 83 ? -5.276 0.735 1.754 1.00 93.50 83 SER A N 1
ATOM 623 C CA . SER A 1 83 ? -5.310 0.652 0.294 1.00 93.50 83 SER A CA 1
ATOM 624 C C . SER A 1 83 ? -3.991 0.099 -0.221 1.00 93.50 83 SER A C 1
ATOM 626 O O . SER A 1 83 ? -2.917 0.529 0.205 1.00 93.50 83 SER A O 1
ATOM 628 N N . VAL A 1 84 ? -4.081 -0.883 -1.117 1.00 91.19 84 VAL A N 1
ATOM 629 C CA . VAL A 1 84 ? -2.925 -1.535 -1.736 1.00 91.19 84 VAL A CA 1
ATOM 630 C C . VAL A 1 84 ? -2.675 -0.892 -3.090 1.00 91.19 84 VAL A C 1
ATOM 632 O O . VAL A 1 84 ? -3.564 -0.863 -3.938 1.00 91.19 84 VAL A O 1
ATOM 635 N N . PHE A 1 85 ? -1.456 -0.409 -3.303 1.00 89.56 85 PHE A N 1
ATOM 636 C CA . PHE A 1 85 ? -1.037 0.186 -4.564 1.00 89.56 85 PHE A CA 1
ATOM 637 C C . PHE A 1 85 ? -0.065 -0.747 -5.266 1.00 89.56 85 PHE A C 1
ATOM 639 O O . PHE A 1 85 ? 0.974 -1.115 -4.712 1.00 89.56 85 PHE A O 1
ATOM 646 N N . ARG A 1 86 ? -0.404 -1.115 -6.499 1.00 88.50 86 ARG A N 1
ATOM 647 C CA . ARG A 1 86 ? 0.481 -1.834 -7.410 1.00 88.50 86 ARG A CA 1
ATOM 648 C C . ARG A 1 86 ? 1.400 -0.823 -8.064 1.00 88.50 86 ARG A C 1
ATOM 650 O O . ARG A 1 86 ? 0.985 -0.053 -8.925 1.00 88.50 86 ARG A O 1
ATOM 657 N N . MET A 1 87 ? 2.650 -0.800 -7.625 1.00 88.62 87 MET A N 1
ATOM 658 C CA . MET A 1 87 ? 3.567 0.260 -8.029 1.00 88.62 87 MET A CA 1
ATOM 659 C C . MET A 1 87 ? 3.936 0.166 -9.509 1.00 88.62 87 MET A C 1
ATOM 661 O O . MET A 1 87 ? 4.224 1.194 -10.111 1.00 88.62 87 MET A O 1
ATOM 665 N N . ASP A 1 88 ? 3.861 -1.029 -10.099 1.00 83.56 88 ASP A N 1
ATOM 666 C CA . ASP A 1 88 ? 4.098 -1.246 -11.529 1.00 83.56 88 ASP A CA 1
ATOM 667 C C . ASP A 1 88 ? 3.007 -0.671 -12.440 1.00 83.56 88 ASP A C 1
ATOM 669 O O . ASP A 1 88 ? 3.298 -0.323 -13.581 1.00 83.56 88 ASP A O 1
ATOM 673 N N . ASP A 1 89 ? 1.795 -0.454 -11.924 1.00 83.94 89 ASP A N 1
ATOM 674 C CA . ASP A 1 89 ? 0.702 0.137 -12.702 1.00 83.94 89 ASP A CA 1
ATOM 675 C C . ASP A 1 89 ? 0.821 1.674 -12.790 1.00 83.94 89 ASP A C 1
ATOM 677 O O . ASP A 1 89 ? 0.203 2.315 -13.643 1.00 83.94 89 ASP A O 1
ATOM 681 N N . ILE A 1 90 ? 1.605 2.303 -11.904 1.00 79.75 90 ILE A N 1
ATOM 682 C CA . ILE A 1 90 ? 1.712 3.769 -11.833 1.00 79.75 90 ILE A CA 1
ATOM 683 C C . ILE A 1 90 ? 2.482 4.333 -13.034 1.00 79.75 90 ILE A C 1
ATOM 685 O O . ILE A 1 90 ? 1.932 5.199 -13.714 1.00 79.75 90 ILE A O 1
ATOM 689 N N . PRO A 1 91 ? 3.709 3.875 -13.361 1.00 76.25 91 PRO A N 1
ATOM 690 C CA . PRO A 1 91 ? 4.376 4.323 -14.577 1.00 76.25 91 PRO A CA 1
ATOM 691 C C . PRO A 1 91 ? 3.587 3.932 -15.824 1.00 76.25 91 PRO A C 1
ATOM 693 O O . PRO A 1 91 ? 3.498 4.735 -16.744 1.00 76.25 91 PRO A O 1
ATOM 696 N N . GLU A 1 92 ? 2.983 2.737 -15.843 1.00 73.94 92 GLU A N 1
ATOM 697 C CA . GLU A 1 92 ? 2.181 2.279 -16.980 1.00 73.94 92 GLU A CA 1
ATOM 698 C C . GLU A 1 92 ? 1.017 3.236 -17.253 1.00 73.94 92 GLU A C 1
ATOM 700 O O . GLU A 1 92 ? 0.847 3.673 -18.384 1.00 73.94 92 GLU A O 1
ATOM 705 N N . SER A 1 93 ? 0.271 3.644 -16.224 1.00 72.81 93 SER A N 1
ATOM 706 C CA . SER A 1 93 ? -0.839 4.594 -16.374 1.00 72.81 93 SER A CA 1
ATOM 707 C C . SER A 1 93 ? -0.380 6.027 -16.667 1.00 72.81 93 SER A C 1
ATOM 709 O O . SER A 1 93 ? -0.951 6.683 -17.540 1.00 72.81 93 SER A O 1
ATOM 711 N N . ALA A 1 94 ? 0.666 6.513 -15.992 1.00 74.12 94 ALA A N 1
ATOM 712 C CA . ALA A 1 94 ? 1.189 7.867 -16.186 1.00 74.12 94 ALA A CA 1
ATOM 713 C C . ALA A 1 94 ? 1.828 8.064 -17.572 1.00 74.12 94 ALA A C 1
ATOM 715 O O . ALA A 1 94 ? 1.767 9.157 -18.135 1.00 74.12 94 ALA A O 1
ATOM 716 N N . LEU A 1 95 ? 2.424 7.006 -18.128 1.00 73.38 95 LEU A N 1
ATOM 717 C CA . LEU A 1 95 ? 3.113 7.016 -19.419 1.00 73.38 95 LEU A CA 1
ATOM 718 C C . LEU A 1 95 ? 2.294 6.356 -20.533 1.00 73.38 95 LEU A C 1
ATOM 720 O O . LEU A 1 95 ? 2.749 6.344 -21.673 1.00 73.38 95 LEU A O 1
ATOM 724 N N . ALA A 1 96 ? 1.086 5.852 -20.252 1.00 67.00 96 ALA A N 1
ATOM 725 C CA . ALA A 1 96 ? 0.223 5.198 -21.245 1.00 67.00 96 ALA A CA 1
ATOM 726 C C . ALA A 1 96 ? -0.011 6.065 -22.494 1.00 67.00 96 ALA A C 1
ATOM 728 O O . ALA A 1 96 ? -0.166 5.541 -23.595 1.00 67.00 96 ALA A O 1
ATOM 729 N N . HIS A 1 97 ? -0.012 7.389 -22.314 1.00 67.19 97 HIS A N 1
ATOM 730 C CA . HIS A 1 97 ? -0.219 8.386 -23.366 1.00 67.19 97 HIS A CA 1
ATOM 731 C C . HIS A 1 97 ? 1.076 9.084 -23.803 1.00 67.19 97 HIS A C 1
ATOM 733 O O . HIS A 1 97 ? 1.037 9.98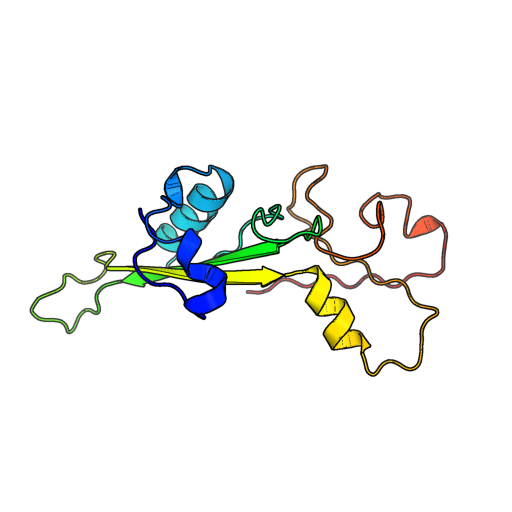1 -24.642 1.00 67.19 97 HIS A O 1
ATOM 739 N N . ALA A 1 98 ? 2.226 8.714 -23.233 1.00 67.31 98 ALA A N 1
ATOM 740 C CA . ALA A 1 98 ? 3.502 9.260 -23.657 1.00 67.31 98 ALA A CA 1
ATOM 741 C C . ALA A 1 98 ? 3.894 8.637 -25.006 1.00 67.31 98 ALA A C 1
ATOM 743 O O . ALA A 1 98 ? 4.035 7.422 -25.134 1.00 67.31 98 ALA A O 1
ATOM 744 N N . GLU A 1 99 ? 4.108 9.474 -26.021 1.00 63.53 99 GLU A N 1
ATOM 745 C CA . GLU A 1 99 ? 4.583 9.018 -27.339 1.00 63.53 99 GLU A CA 1
ATOM 746 C C . GLU A 1 99 ? 6.032 8.491 -27.289 1.00 63.53 99 GLU A C 1
ATOM 748 O O . GLU A 1 99 ? 6.466 7.721 -28.146 1.00 63.53 99 GLU A O 1
ATOM 753 N N . ARG A 1 100 ? 6.780 8.882 -26.252 1.00 68.06 100 ARG A N 1
ATOM 754 C CA . ARG A 1 100 ? 8.179 8.518 -26.000 1.00 68.06 100 ARG A CA 1
ATOM 755 C C . ARG A 1 100 ? 8.270 7.131 -25.353 1.00 68.06 100 ARG A C 1
ATOM 757 O O . ARG A 1 100 ? 7.991 6.979 -24.168 1.00 68.06 100 ARG A O 1
ATOM 764 N N . ARG A 1 101 ? 8.706 6.124 -26.119 1.00 72.00 101 ARG A N 1
ATOM 765 C CA . ARG A 1 101 ? 9.023 4.761 -25.623 1.00 72.00 101 ARG A CA 1
ATOM 766 C C . ARG A 1 101 ? 10.513 4.533 -25.346 1.00 72.00 101 ARG A C 1
ATOM 768 O O . ARG A 1 101 ? 10.920 3.428 -25.017 1.00 72.00 101 ARG A O 1
ATOM 775 N N . ASP A 1 102 ? 11.318 5.569 -25.517 1.00 79.25 102 ASP A N 1
ATOM 776 C CA . ASP A 1 102 ? 12.771 5.605 -25.337 1.00 79.25 102 ASP A CA 1
ATOM 777 C C . ASP A 1 102 ? 13.188 6.068 -23.928 1.00 79.25 102 ASP A C 1
ATOM 779 O O . ASP A 1 102 ? 14.364 6.330 -23.687 1.00 79.25 102 ASP A O 1
ATOM 783 N N . ILE A 1 103 ? 12.229 6.213 -23.006 1.00 79.00 103 ILE A N 1
ATOM 784 C CA . ILE A 1 103 ? 12.471 6.637 -21.626 1.00 79.00 103 ILE A CA 1
ATOM 785 C C . ILE A 1 103 ? 12.131 5.486 -20.686 1.00 79.00 103 ILE A C 1
ATOM 787 O O . ILE A 1 103 ? 10.967 5.114 -20.542 1.00 79.00 103 ILE A O 1
ATOM 791 N N . ASP A 1 104 ? 13.142 4.994 -19.979 1.00 82.44 104 ASP A N 1
ATOM 792 C CA . ASP A 1 104 ? 12.935 4.139 -18.819 1.00 82.44 104 ASP A CA 1
ATOM 793 C C . ASP A 1 104 ? 12.637 4.990 -17.580 1.00 82.44 104 ASP A C 1
ATOM 795 O O . ASP A 1 104 ? 13.344 5.955 -17.278 1.00 82.44 104 ASP A O 1
ATOM 799 N N . VAL A 1 105 ? 11.614 4.601 -16.817 1.00 85.25 105 VAL A N 1
ATOM 800 C CA . VAL A 1 105 ? 11.246 5.261 -15.558 1.00 85.25 105 VAL A CA 1
ATOM 801 C C . VAL A 1 105 ? 11.481 4.320 -14.386 1.00 85.25 105 VAL A C 1
ATOM 803 O O . VAL A 1 105 ? 11.037 3.174 -14.391 1.00 85.25 105 VAL A O 1
ATOM 806 N N . CYS A 1 106 ? 12.168 4.824 -13.362 1.00 87.31 106 CYS A N 1
ATOM 807 C CA . CYS A 1 106 ? 12.424 4.114 -12.116 1.00 87.31 106 CYS A CA 1
ATOM 808 C C . CYS A 1 106 ? 11.798 4.872 -10.948 1.00 87.31 106 CYS A C 1
ATOM 810 O O . CYS A 1 106 ? 12.164 6.017 -10.678 1.00 87.31 106 CYS A O 1
ATOM 812 N N . LEU A 1 107 ? 10.883 4.222 -10.229 1.00 88.62 107 LEU A N 1
ATOM 813 C CA . LEU A 1 107 ? 10.294 4.772 -9.011 1.00 88.62 107 LEU A CA 1
ATOM 814 C C . LEU A 1 107 ? 10.939 4.110 -7.797 1.00 88.62 107 LEU A C 1
ATOM 816 O O . LEU A 1 107 ? 11.030 2.881 -7.732 1.00 88.62 107 LEU A O 1
ATOM 820 N N . MET A 1 108 ? 11.382 4.915 -6.831 1.00 89.19 108 MET A N 1
ATOM 821 C CA . MET A 1 108 ? 12.148 4.433 -5.685 1.00 89.19 108 MET A CA 1
ATOM 822 C C . MET A 1 108 ? 11.704 5.053 -4.365 1.00 89.19 108 MET A C 1
ATOM 824 O O . MET A 1 108 ? 11.466 6.255 -4.279 1.00 89.19 108 MET A O 1
ATOM 828 N N . ASP A 1 109 ? 11.707 4.233 -3.321 1.00 89.06 109 ASP A N 1
ATOM 829 C CA . ASP A 1 109 ? 11.681 4.672 -1.935 1.00 89.06 109 ASP A CA 1
ATOM 830 C C . ASP A 1 109 ? 13.111 5.007 -1.480 1.00 89.06 109 ASP A C 1
ATOM 832 O O . ASP A 1 109 ? 13.972 4.129 -1.350 1.00 89.06 109 ASP A O 1
ATOM 836 N N . LYS A 1 110 ? 13.372 6.294 -1.226 1.00 86.31 110 LYS A N 1
ATOM 837 C CA . LYS A 1 110 ? 14.681 6.775 -0.751 1.00 86.31 110 LYS A CA 1
ATOM 838 C C . LYS A 1 110 ? 14.999 6.309 0.673 1.00 86.31 110 LYS A C 1
ATOM 840 O O . LYS A 1 110 ? 16.178 6.236 1.017 1.00 86.31 110 LYS A O 1
ATOM 845 N N . GLN A 1 111 ? 13.976 6.000 1.469 1.00 84.25 111 GLN A N 1
ATOM 846 C CA . GLN A 1 111 ? 14.093 5.520 2.849 1.00 84.25 111 GLN A CA 1
ATOM 847 C C . GLN A 1 111 ? 14.089 3.984 2.932 1.00 84.25 111 GLN A C 1
ATOM 849 O O . GLN A 1 111 ? 14.358 3.422 3.993 1.00 84.25 111 GLN A O 1
ATOM 854 N N . GLY A 1 112 ? 13.828 3.300 1.814 1.00 80.12 112 GLY A N 1
ATOM 855 C CA . GLY A 1 112 ? 13.811 1.846 1.736 1.00 80.12 112 GLY A CA 1
ATOM 856 C C . GLY A 1 112 ? 15.169 1.216 2.061 1.00 80.12 112 GLY A C 1
ATOM 857 O O . GLY A 1 112 ? 16.232 1.762 1.745 1.00 80.12 112 GLY A O 1
ATOM 858 N N . SER A 1 113 ? 15.141 0.024 2.658 1.00 76.06 113 SER A N 1
ATOM 859 C CA . SER A 1 113 ? 16.348 -0.761 2.907 1.00 76.06 113 SER A CA 1
ATOM 860 C C . SER A 1 113 ? 16.952 -1.293 1.601 1.00 76.06 113 SER A C 1
ATOM 862 O O . SER A 1 113 ? 16.317 -1.339 0.540 1.00 76.06 113 SER A O 1
ATOM 864 N N . THR A 1 114 ? 18.225 -1.681 1.655 1.00 67.75 114 THR A N 1
ATOM 865 C CA . THR A 1 114 ? 18.941 -2.254 0.509 1.00 67.75 114 THR A CA 1
ATOM 866 C C . THR A 1 114 ? 18.178 -3.467 -0.037 1.00 67.75 114 THR A C 1
ATOM 868 O O . THR A 1 114 ? 17.951 -4.436 0.678 1.00 67.75 114 THR A O 1
ATOM 871 N N . GLY A 1 115 ? 17.753 -3.397 -1.304 1.00 70.00 1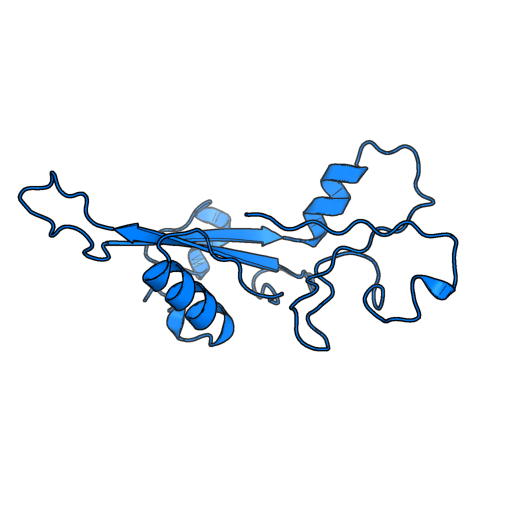15 GLY A N 1
ATOM 872 C CA . GLY A 1 115 ? 16.934 -4.423 -1.972 1.00 70.00 115 GLY A CA 1
ATOM 873 C C . GLY A 1 115 ? 15.439 -4.089 -2.089 1.00 70.00 115 GLY A C 1
ATOM 874 O O . GLY A 1 115 ? 14.797 -4.530 -3.046 1.00 70.00 115 GLY A O 1
ATOM 875 N N . SER A 1 116 ? 14.896 -3.236 -1.211 1.00 73.75 116 SER A N 1
ATOM 876 C CA . SER A 1 116 ? 13.489 -2.798 -1.246 1.00 73.75 116 SER A CA 1
ATOM 877 C C . SER A 1 116 ? 13.299 -1.364 -1.755 1.00 73.75 116 SER A C 1
ATOM 879 O O . SER A 1 116 ? 12.172 -0.882 -1.793 1.00 73.75 116 SER A O 1
ATOM 881 N N . LYS A 1 117 ? 14.377 -0.676 -2.158 1.00 87.00 117 LYS A N 1
ATOM 882 C CA . LYS A 1 117 ? 14.308 0.704 -2.670 1.00 87.00 117 LYS A CA 1
ATOM 883 C C . LYS A 1 117 ? 13.514 0.835 -3.964 1.00 87.00 117 LYS A C 1
ATOM 885 O O . LYS A 1 117 ? 12.802 1.811 -4.129 1.00 87.00 117 LYS A O 1
ATOM 890 N N . ARG A 1 118 ? 13.620 -0.114 -4.900 1.00 88.75 118 ARG A N 1
ATOM 891 C CA . ARG A 1 118 ? 12.854 -0.048 -6.157 1.00 88.75 118 ARG A CA 1
ATOM 892 C C . ARG A 1 118 ? 11.381 -0.349 -5.882 1.00 88.75 118 ARG A C 1
ATOM 894 O O . ARG A 1 118 ? 11.067 -1.446 -5.423 1.00 88.75 118 ARG A O 1
ATOM 901 N N . LEU A 1 119 ? 10.509 0.593 -6.221 1.00 89.38 119 LEU A N 1
ATOM 902 C CA . LEU A 1 119 ? 9.055 0.442 -6.205 1.00 89.38 119 LEU A CA 1
ATOM 903 C C . LEU A 1 119 ? 8.543 0.008 -7.580 1.00 89.38 119 LEU A C 1
ATOM 905 O O . LEU A 1 119 ? 7.728 -0.898 -7.642 1.00 89.38 119 LEU A O 1
ATOM 909 N N . SER A 1 120 ? 9.069 0.587 -8.662 1.00 88.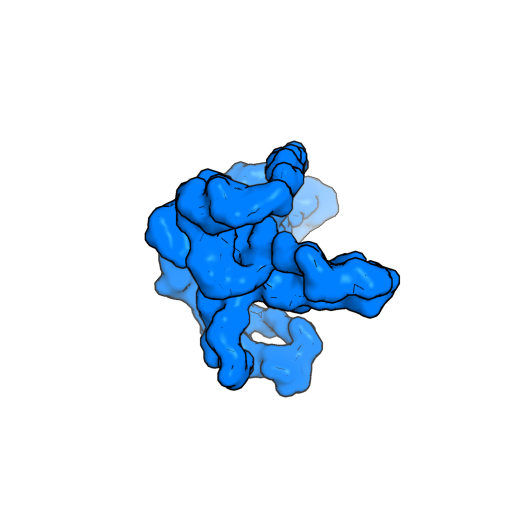81 120 SER A N 1
ATOM 910 C CA . SER A 1 120 ? 8.752 0.189 -10.040 1.00 88.81 120 SER A CA 1
ATOM 911 C C . SER A 1 120 ? 9.884 0.540 -11.016 1.00 88.81 120 SER A C 1
ATOM 913 O O . SER A 1 120 ? 10.847 1.208 -10.631 1.00 88.81 120 SER A O 1
ATOM 915 N N . GLY A 1 121 ? 9.776 0.082 -12.263 1.00 86.19 121 GLY A N 1
ATOM 916 C CA . GLY A 1 121 ? 10.749 0.275 -13.338 1.00 86.19 121 GLY A CA 1
ATOM 917 C C . GLY A 1 121 ? 11.594 -0.968 -13.621 1.00 86.19 121 GLY A C 1
ATOM 918 O O . GLY A 1 121 ? 11.374 -2.012 -12.996 1.00 86.19 121 GLY A O 1
ATOM 919 N N . PRO A 1 122 ? 12.578 -0.878 -14.533 1.00 84.94 122 PRO A N 1
ATOM 920 C CA . PRO A 1 122 ? 13.436 -2.000 -14.906 1.00 84.94 122 PRO A CA 1
ATOM 921 C C . PRO A 1 122 ? 14.149 -2.647 -13.716 1.00 84.94 122 PRO A C 1
ATOM 923 O O . PRO A 1 122 ? 14.418 -2.022 -12.683 1.00 84.94 122 PRO A O 1
ATOM 926 N N . GLU A 1 123 ? 14.485 -3.928 -13.852 1.00 83.12 123 GLU A N 1
ATOM 927 C CA . GLU A 1 123 ? 15.276 -4.610 -12.836 1.00 83.12 123 GLU A CA 1
ATOM 928 C C . GLU A 1 123 ? 16.628 -3.909 -12.642 1.00 83.12 123 GLU A C 1
ATOM 930 O O . GLU A 1 123 ? 17.293 -3.500 -13.589 1.00 83.12 123 GLU A O 1
ATOM 935 N N . GLY A 1 124 ? 17.007 -3.709 -11.381 1.00 83.75 124 GLY A N 1
ATOM 936 C CA . GLY A 1 124 ? 18.249 -3.036 -11.022 1.00 83.75 124 GLY A CA 1
ATOM 937 C C . GLY A 1 124 ? 18.260 -1.509 -11.172 1.00 83.75 124 GLY A C 1
ATOM 938 O O . GLY A 1 124 ? 19.280 -0.897 -10.855 1.00 83.75 124 GLY A O 1
ATOM 939 N N . CYS A 1 125 ? 17.148 -0.866 -11.554 1.00 86.38 125 CYS A N 1
ATOM 940 C CA . CYS A 1 125 ? 17.131 0.589 -11.762 1.00 86.38 125 CYS A CA 1
ATOM 941 C C . CYS A 1 125 ? 17.403 1.430 -10.499 1.00 86.38 125 CYS A C 1
ATOM 943 O O . CYS A 1 125 ? 17.788 2.590 -10.592 1.00 86.38 125 CYS A O 1
ATOM 945 N N . ALA A 1 126 ? 17.264 0.831 -9.310 1.00 84.75 126 ALA A N 1
ATOM 946 C CA . ALA A 1 126 ? 17.561 1.482 -8.032 1.00 84.75 126 ALA A CA 1
ATOM 947 C C . ALA A 1 126 ? 19.010 1.321 -7.542 1.00 84.75 126 ALA A C 1
ATOM 949 O O . ALA A 1 126 ? 19.315 1.704 -6.411 1.00 84.75 126 ALA A O 1
ATOM 950 N N . HIS A 1 127 ? 19.902 0.732 -8.344 1.00 82.44 127 HIS A N 1
ATOM 951 C CA . HIS A 1 127 ? 21.330 0.686 -8.028 1.00 82.44 127 HIS A CA 1
ATOM 952 C C . HIS A 1 127 ? 22.026 1.989 -8.448 1.00 82.44 127 HIS A C 1
ATOM 954 O O . HIS A 1 127 ? 21.714 2.551 -9.497 1.00 82.44 127 HIS A O 1
ATOM 960 N N . GLU A 1 128 ? 23.023 2.430 -7.671 1.00 72.19 128 GLU A N 1
ATOM 961 C CA . GLU A 1 128 ? 23.753 3.697 -7.884 1.00 72.19 128 GLU A CA 1
ATOM 962 C C . GLU A 1 128 ? 24.373 3.841 -9.289 1.00 72.19 128 GLU A C 1
ATOM 964 O O . GLU A 1 128 ? 24.574 4.952 -9.765 1.00 72.19 128 GLU A O 1
ATOM 969 N N . GLY A 1 129 ? 24.621 2.734 -9.996 1.00 73.88 129 GLY A N 1
ATOM 970 C CA . GLY A 1 129 ? 25.197 2.736 -11.343 1.00 73.88 129 GLY A CA 1
ATOM 971 C C . GLY A 1 129 ? 24.201 2.796 -12.506 1.00 73.88 129 GLY A C 1
ATOM 972 O O . GLY A 1 129 ? 24.646 2.852 -13.651 1.00 73.88 129 GLY A O 1
ATOM 973 N N . TRP A 1 130 ? 22.886 2.748 -12.263 1.00 76.81 130 TRP A N 1
ATOM 974 C CA . TRP A 1 130 ? 21.899 2.697 -13.352 1.00 76.81 130 TRP A CA 1
ATOM 975 C C . TRP A 1 130 ? 21.786 4.038 -14.087 1.00 76.81 130 TRP A C 1
ATOM 977 O O . TRP A 1 130 ? 21.920 4.101 -15.308 1.00 76.81 130 TRP A O 1
ATOM 987 N N . PHE A 1 131 ? 21.657 5.124 -13.325 1.00 73.12 131 PHE A N 1
ATOM 988 C CA . PHE A 1 131 ? 21.569 6.485 -13.855 1.00 73.12 131 PHE A CA 1
ATOM 989 C C . PHE A 1 131 ? 22.882 6.961 -14.497 1.00 73.12 131 PHE A C 1
ATOM 991 O O . PHE A 1 131 ? 22.866 7.702 -15.470 1.00 73.12 131 PHE A O 1
ATOM 998 N N . GLY A 1 132 ? 24.040 6.496 -14.017 1.00 68.56 132 GLY A N 1
ATOM 999 C CA . GLY A 1 132 ? 25.350 6.925 -14.529 1.00 68.56 132 GLY A CA 1
ATOM 1000 C C . GLY A 1 132 ? 25.703 6.432 -15.940 1.00 68.56 132 GLY A C 1
ATOM 1001 O O . GLY A 1 132 ? 26.729 6.839 -16.477 1.00 68.56 132 GLY A O 1
ATOM 1002 N N . ARG A 1 133 ? 24.891 5.549 -16.539 1.00 68.69 133 ARG A N 1
ATOM 1003 C CA . ARG A 1 133 ? 25.161 4.945 -17.859 1.00 68.69 133 ARG A CA 1
ATOM 1004 C C . ARG A 1 133 ? 24.413 5.610 -19.017 1.00 68.69 133 ARG A C 1
ATOM 1006 O O . ARG A 1 133 ? 24.751 5.342 -20.164 1.00 68.69 133 ARG A O 1
ATOM 1013 N N . HIS A 1 134 ? 23.438 6.474 -18.729 1.00 69.12 134 HIS A N 1
ATOM 1014 C CA . HIS A 1 134 ? 22.596 7.133 -19.731 1.00 69.12 134 HIS A CA 1
ATOM 1015 C C . HIS A 1 134 ? 22.241 8.564 -19.289 1.00 69.12 134 HIS A C 1
ATOM 1017 O O . HIS A 1 134 ? 22.258 8.855 -18.089 1.00 69.12 134 HIS A O 1
ATOM 1023 N N . PRO A 1 135 ? 21.899 9.476 -20.222 1.00 80.56 135 PRO A N 1
ATOM 1024 C CA . PRO A 1 135 ? 21.295 10.755 -19.863 1.00 80.56 135 PRO A CA 1
ATOM 1025 C C . PRO A 1 135 ? 20.061 10.519 -18.986 1.00 80.56 135 PRO A C 1
ATOM 1027 O O . PRO A 1 135 ? 19.166 9.769 -19.370 1.00 80.56 135 PRO A O 1
ATOM 1030 N N . HIS A 1 136 ? 20.016 11.137 -17.808 1.00 80.38 136 HIS A N 1
ATOM 1031 C CA . HIS A 1 136 ? 18.935 10.927 -16.853 1.00 80.38 136 HIS A CA 1
ATOM 1032 C C . HIS A 1 136 ? 18.492 12.229 -16.193 1.00 80.38 136 HIS A C 1
ATOM 1034 O O . HIS A 1 136 ? 19.252 13.191 -16.085 1.00 80.38 136 HIS A O 1
ATOM 1040 N N . LEU A 1 137 ? 17.252 12.219 -15.709 1.00 83.31 137 LEU A N 1
ATOM 1041 C CA . LEU A 1 137 ? 16.687 13.253 -14.858 1.00 83.31 137 LEU A CA 1
ATOM 1042 C C . LEU A 1 137 ? 16.199 12.597 -13.567 1.00 83.31 137 LEU A C 1
ATOM 1044 O O . LEU A 1 137 ? 15.444 11.629 -13.608 1.00 83.31 137 LEU A O 1
ATOM 1048 N N . THR A 1 138 ? 16.608 13.153 -12.430 1.00 83.25 138 THR A N 1
ATOM 1049 C CA . THR A 1 138 ? 16.164 12.692 -11.114 1.00 83.25 138 THR A CA 1
ATOM 1050 C C . THR A 1 138 ? 15.335 13.780 -10.456 1.00 83.25 138 THR A C 1
ATOM 1052 O O . THR A 1 138 ? 15.813 14.892 -10.237 1.00 83.25 138 THR A O 1
ATOM 1055 N N . SER A 1 139 ? 14.107 13.441 -10.078 1.00 84.06 139 SER A N 1
ATOM 1056 C CA . SER A 1 139 ? 13.244 14.292 -9.259 1.00 84.06 139 SER A CA 1
ATOM 1057 C C . SER A 1 139 ? 12.987 13.606 -7.921 1.00 84.06 139 SER A C 1
ATOM 1059 O O . SER A 1 139 ? 12.774 12.398 -7.861 1.00 84.06 139 SER A O 1
ATOM 1061 N N . SER A 1 140 ? 13.060 14.366 -6.828 1.00 83.75 140 SER A N 1
ATOM 1062 C CA . SER A 1 140 ? 12.749 13.880 -5.481 1.00 83.75 140 SER A CA 1
ATOM 1063 C C . SER A 1 140 ? 11.524 14.612 -4.958 1.00 83.75 140 SER A C 1
ATOM 1065 O O . SER A 1 140 ? 11.469 15.836 -5.026 1.00 83.75 140 SER A O 1
ATOM 1067 N N . PHE A 1 141 ? 10.582 13.857 -4.402 1.00 77.69 141 PHE A N 1
ATOM 1068 C CA . PHE A 1 141 ? 9.368 14.385 -3.793 1.00 77.69 141 PHE A CA 1
ATOM 1069 C C . PHE A 1 141 ? 9.345 13.997 -2.316 1.00 77.69 141 PHE A C 1
ATOM 1071 O O . PHE A 1 141 ? 9.730 12.883 -1.955 1.00 77.69 141 PHE A O 1
ATOM 1078 N N . GLN A 1 142 ? 8.915 14.927 -1.470 1.00 73.75 142 GLN A N 1
ATOM 1079 C CA . GLN A 1 142 ? 8.557 14.674 -0.080 1.00 73.75 142 GLN A CA 1
ATOM 1080 C C . GLN A 1 142 ? 7.098 15.084 0.072 1.00 73.75 142 GLN A C 1
ATOM 1082 O O . GLN A 1 142 ? 6.729 16.193 -0.309 1.00 73.75 142 GLN A O 1
ATOM 1087 N N . PHE A 1 143 ? 6.277 14.171 0.572 1.00 62.75 143 PHE A N 1
ATOM 1088 C CA . PHE A 1 143 ? 4.889 14.455 0.906 1.00 62.75 143 PHE A CA 1
ATOM 1089 C C . PHE A 1 143 ? 4.852 14.833 2.391 1.00 62.75 143 PHE A C 1
ATOM 1091 O O . PHE A 1 143 ? 5.516 14.173 3.193 1.00 62.75 143 PHE A O 1
ATOM 1098 N N . ALA A 1 144 ? 4.198 15.957 2.696 1.00 46.97 144 ALA A N 1
ATOM 1099 C CA . ALA A 1 144 ? 4.117 16.559 4.027 1.00 46.97 144 ALA A CA 1
ATOM 1100 C C . ALA A 1 144 ? 3.012 15.927 4.878 1.00 46.97 144 ALA A C 1
ATOM 1102 O O . ALA A 1 144 ? 2.004 15.490 4.276 1.00 46.97 144 ALA A O 1
#